Protein AF-A0AAU3IC61-F1 (afdb_monomer)

Mean predicted aligned error: 7.21 Å

InterPro domains:
  IPR002397 Cytochrome P450, B-class [PR00359] (37-53)
  IPR002397 Cytochrome P450, B-class [PR00359] (54-69)
  IPR036396 Cytochrome P450 superfamily [G3DSA:1.10.630.10] (1-100)
  IPR036396 Cytochrome P450 superfamily [SSF48264] (1-94)

Structur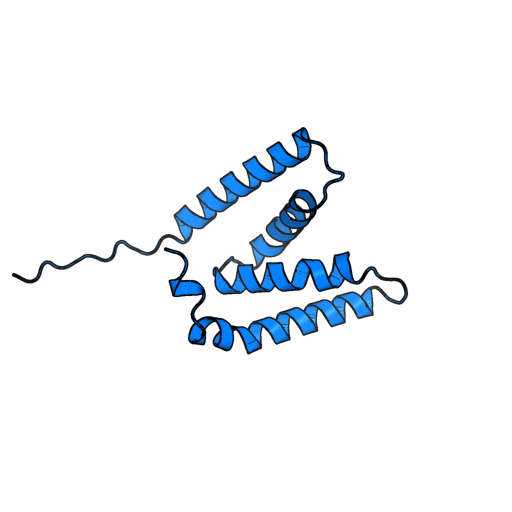e (mmCIF, N/CA/C/O backbone):
data_AF-A0AAU3IC61-F1
#
_entry.id   AF-A0AAU3IC61-F1
#
loop_
_atom_site.group_PDB
_atom_site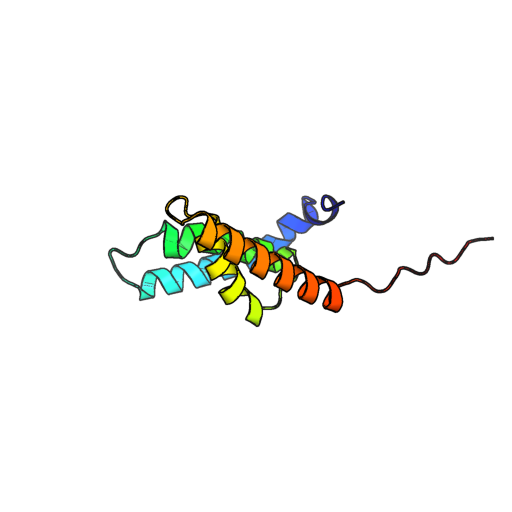.id
_atom_site.type_symbol
_atom_site.label_atom_id
_atom_site.label_alt_id
_atom_site.label_comp_id
_atom_site.label_asym_id
_atom_site.label_entity_id
_atom_site.label_seq_id
_atom_site.pdbx_PDB_ins_code
_atom_site.Cartn_x
_atom_site.Cartn_y
_atom_site.Cartn_z
_atom_site.occupancy
_atom_site.B_iso_or_equiv
_atom_site.auth_seq_id
_atom_site.auth_comp_id
_atom_site.auth_asym_id
_atom_site.auth_atom_id
_atom_site.pdbx_PDB_model_num
ATOM 1 N N . MET A 1 1 ? 17.213 5.874 -14.577 1.00 50.50 1 MET A N 1
ATOM 2 C CA . MET A 1 1 ? 16.140 6.897 -14.591 1.00 50.50 1 MET A CA 1
ATOM 3 C C . MET A 1 1 ? 14.791 6.189 -14.516 1.00 50.50 1 MET A C 1
ATOM 5 O O . MET A 1 1 ? 14.523 5.355 -15.370 1.00 50.50 1 MET A O 1
ATOM 9 N N . LEU A 1 2 ? 13.972 6.481 -13.496 1.00 66.56 2 LEU A N 1
ATOM 10 C CA . LEU A 1 2 ? 12.647 5.865 -13.262 1.00 66.56 2 LEU A CA 1
ATOM 11 C C . LEU A 1 2 ? 11.594 6.226 -14.329 1.00 66.56 2 LEU A C 1
ATOM 13 O O . LEU A 1 2 ? 10.555 5.581 -14.411 1.00 66.56 2 LEU A O 1
ATOM 17 N N . SER A 1 3 ? 11.857 7.232 -15.167 1.00 70.38 3 SER A N 1
ATOM 18 C CA . SER A 1 3 ? 10.915 7.768 -16.160 1.00 70.38 3 SER A CA 1
ATOM 19 C C . SER A 1 3 ? 10.362 6.724 -17.139 1.00 70.38 3 SER A C 1
ATOM 21 O O . SER A 1 3 ? 9.202 6.821 -17.536 1.00 70.38 3 SER A O 1
ATOM 23 N N . GLY A 1 4 ? 11.131 5.681 -17.476 1.00 73.81 4 GLY A N 1
ATOM 24 C CA . GLY A 1 4 ? 10.658 4.578 -18.324 1.00 73.81 4 GLY A CA 1
ATOM 25 C C . GLY A 1 4 ? 9.503 3.767 -17.714 1.00 73.81 4 GLY A C 1
ATOM 26 O O . GLY A 1 4 ? 8.673 3.230 -18.450 1.00 73.81 4 GLY A O 1
ATOM 27 N N . ALA A 1 5 ? 9.399 3.725 -16.381 1.00 73.88 5 ALA A N 1
ATOM 28 C CA . ALA A 1 5 ? 8.326 3.026 -15.672 1.00 73.88 5 ALA A CA 1
ATOM 29 C C . ALA A 1 5 ? 6.996 3.805 -15.672 1.00 73.88 5 ALA A C 1
ATOM 31 O O . ALA A 1 5 ? 5.937 3.199 -15.547 1.00 73.88 5 ALA A O 1
ATOM 32 N N . PHE A 1 6 ? 7.021 5.125 -15.882 1.00 83.38 6 PHE A N 1
ATOM 33 C CA . PHE A 1 6 ? 5.841 6.001 -15.796 1.00 83.38 6 PHE A CA 1
ATOM 34 C C . PHE A 1 6 ? 5.361 6.516 -17.160 1.00 83.38 6 PHE A C 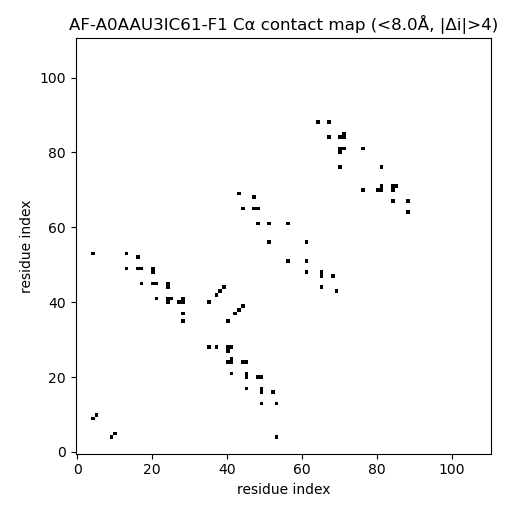1
ATOM 36 O O . PHE A 1 6 ? 4.721 7.560 -17.264 1.00 83.38 6 PHE A O 1
ATOM 43 N N . THR A 1 7 ? 5.648 5.785 -18.239 1.00 87.56 7 THR A N 1
ATOM 44 C CA . THR A 1 7 ? 5.115 6.136 -19.564 1.00 87.56 7 THR A CA 1
ATOM 45 C C . THR A 1 7 ? 3.595 5.970 -19.605 1.00 87.56 7 THR A C 1
ATOM 47 O O . THR A 1 7 ? 3.038 5.072 -18.973 1.00 87.56 7 THR A O 1
ATOM 50 N N . VAL A 1 8 ? 2.910 6.775 -20.427 1.00 88.31 8 VAL A N 1
ATOM 51 C CA . VAL A 1 8 ? 1.446 6.697 -20.614 1.00 88.31 8 VAL A CA 1
ATOM 52 C C . VAL A 1 8 ? 0.990 5.271 -20.935 1.00 88.31 8 VAL A C 1
ATOM 54 O O . VAL A 1 8 ? -0.010 4.803 -20.396 1.00 88.31 8 VAL A O 1
ATOM 57 N N . LYS A 1 9 ? 1.736 4.552 -21.783 1.00 88.50 9 LYS A N 1
ATOM 58 C CA . LYS A 1 9 ? 1.439 3.158 -22.136 1.00 88.50 9 LYS A CA 1
ATOM 59 C C . LYS A 1 9 ? 1.487 2.238 -20.909 1.00 88.50 9 LYS A C 1
ATOM 61 O O . LYS A 1 9 ? 0.573 1.441 -20.723 1.00 88.50 9 LYS A O 1
ATOM 66 N N . ARG A 1 10 ? 2.525 2.364 -20.075 1.00 85.00 10 ARG A N 1
ATOM 67 C CA . ARG A 1 10 ? 2.718 1.546 -18.867 1.00 85.00 10 ARG A CA 1
ATOM 68 C C . ARG A 1 10 ? 1.666 1.865 -17.804 1.00 85.00 10 ARG A C 1
ATOM 70 O O . ARG A 1 10 ? 1.042 0.953 -17.276 1.00 85.00 10 ARG A O 1
ATOM 77 N N . VAL A 1 11 ? 1.385 3.145 -17.568 1.00 87.94 11 VAL A N 1
ATOM 78 C CA . VAL A 1 11 ? 0.341 3.566 -16.622 1.00 87.94 11 VAL A CA 1
ATOM 79 C C . VAL A 1 11 ? -1.037 3.075 -17.076 1.00 87.94 11 VAL A C 1
ATOM 81 O O . VAL A 1 11 ? -1.779 2.516 -16.277 1.00 87.94 11 VAL A O 1
ATOM 84 N N . ARG A 1 12 ? -1.368 3.177 -18.373 1.00 90.56 12 ARG A N 1
ATOM 85 C CA . ARG A 1 12 ? -2.630 2.632 -18.911 1.00 90.56 12 ARG A CA 1
ATOM 86 C C . ARG A 1 12 ? -2.755 1.122 -18.710 1.00 90.56 12 ARG A C 1
ATOM 88 O O . ARG A 1 12 ? -3.853 0.650 -18.431 1.00 90.56 12 ARG A O 1
ATOM 95 N N . SER A 1 13 ? -1.655 0.369 -18.803 1.00 90.25 13 SER A N 1
ATOM 96 C CA . SER A 1 13 ? -1.683 -1.075 -18.529 1.00 90.25 13 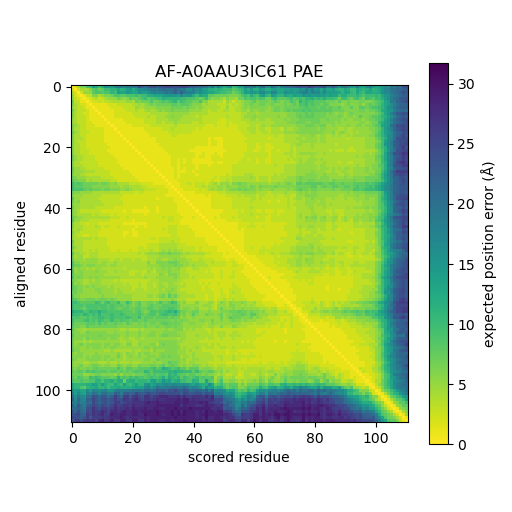SER A CA 1
ATOM 97 C C . SER A 1 13 ? -1.955 -1.435 -17.066 1.00 90.25 13 SER A C 1
ATOM 99 O O . SER A 1 13 ? -2.307 -2.578 -16.806 1.00 90.25 13 SER A O 1
ATOM 101 N N . LEU A 1 14 ? -1.868 -0.484 -16.126 1.00 91.50 14 LEU A N 1
ATOM 102 C CA . LEU A 1 14 ? -2.228 -0.717 -14.724 1.00 91.50 14 LEU A CA 1
ATOM 103 C C . LEU A 1 14 ? -3.740 -0.699 -14.478 1.00 91.50 14 LEU A C 1
ATOM 105 O O . LEU A 1 14 ? -4.167 -1.086 -13.397 1.00 91.50 14 LEU A O 1
ATOM 109 N N . ALA A 1 15 ? -4.567 -0.274 -15.440 1.00 93.81 15 ALA A N 1
ATOM 110 C CA . ALA A 1 15 ? -6.011 -0.150 -15.231 1.00 93.81 15 ALA A CA 1
ATOM 111 C C . ALA A 1 15 ? -6.691 -1.426 -14.677 1.00 93.81 15 ALA A C 1
ATOM 113 O O . ALA A 1 15 ? -7.538 -1.282 -13.796 1.00 93.81 15 ALA A O 1
ATOM 114 N N . PRO A 1 16 ? -6.345 -2.657 -15.114 1.00 94.56 16 PRO A N 1
ATOM 115 C CA . PRO A 1 16 ? -6.881 -3.878 -14.509 1.00 94.56 16 PRO A CA 1
ATOM 116 C C . PRO A 1 16 ? -6.440 -4.067 -13.053 1.00 94.56 16 PRO A C 1
ATOM 118 O O . PRO A 1 16 ? -7.260 -4.410 -12.208 1.00 94.56 16 PRO A O 1
ATOM 121 N N . ALA A 1 17 ? -5.170 -3.793 -12.744 1.00 91.25 17 ALA A N 1
ATOM 122 C CA . ALA A 1 17 ? -4.646 -3.907 -11.386 1.00 91.25 17 ALA A CA 1
ATOM 123 C C . ALA A 1 17 ? -5.262 -2.863 -10.444 1.00 91.25 17 ALA A C 1
ATOM 125 O O . ALA A 1 17 ? -5.611 -3.193 -9.318 1.00 91.25 17 ALA A O 1
ATOM 126 N N . ILE A 1 18 ? -5.455 -1.627 -10.919 1.00 95.44 18 ILE A N 1
ATOM 127 C CA . ILE A 1 18 ? -6.132 -0.564 -10.165 1.00 95.44 18 ILE A CA 1
ATOM 128 C C . ILE A 1 18 ? -7.558 -0.987 -9.820 1.00 95.44 18 ILE A C 1
ATOM 130 O O . ILE A 1 18 ? -7.945 -0.857 -8.666 1.00 95.44 18 ILE A O 1
ATOM 134 N N . ARG A 1 19 ? -8.322 -1.518 -10.788 1.00 97.19 19 ARG A N 1
ATOM 135 C CA . ARG A 1 19 ? -9.682 -2.018 -10.524 1.00 97.19 19 ARG A CA 1
ATOM 136 C C . ARG A 1 19 ? -9.672 -3.100 -9.457 1.00 97.19 19 ARG A C 1
ATOM 138 O O . ARG A 1 19 ? -10.340 -2.934 -8.453 1.00 97.19 19 ARG A O 1
ATOM 145 N N . ARG A 1 20 ? -8.826 -4.122 -9.621 1.00 95.62 20 ARG A N 1
ATOM 146 C CA . ARG A 1 20 ? -8.686 -5.204 -8.641 1.00 95.62 20 ARG A CA 1
ATOM 147 C C . ARG A 1 20 ? -8.389 -4.671 -7.233 1.00 95.62 20 ARG A C 1
ATOM 149 O O . ARG A 1 20 ? -9.051 -5.061 -6.284 1.00 95.62 20 ARG A O 1
ATOM 156 N N . VAL A 1 21 ? -7.414 -3.771 -7.099 1.00 94.94 21 VAL A N 1
ATOM 157 C CA . VAL A 1 21 ? -7.048 -3.173 -5.804 1.00 94.94 21 VAL A CA 1
ATOM 158 C C . VAL A 1 21 ? -8.206 -2.367 -5.217 1.00 94.94 21 VAL A C 1
ATOM 160 O O . VAL A 1 21 ? -8.45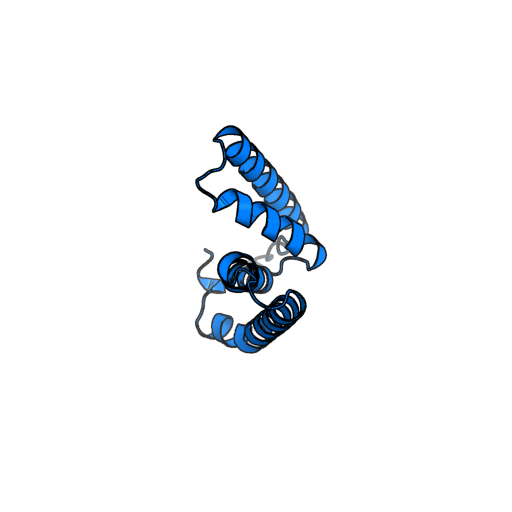6 -2.449 -4.019 1.00 94.94 21 VAL A O 1
ATOM 163 N N . VAL A 1 22 ? -8.901 -1.580 -6.038 1.00 97.50 22 VAL A N 1
ATOM 164 C CA . VAL A 1 22 ? -10.065 -0.801 -5.604 1.00 97.50 22 VAL A CA 1
ATOM 165 C C . VAL A 1 22 ? -11.181 -1.725 -5.126 1.00 97.50 22 VAL A C 1
ATOM 167 O O . VAL A 1 22 ? -11.660 -1.522 -4.017 1.00 97.50 22 VAL A O 1
ATOM 170 N N . ASP A 1 23 ? -11.531 -2.752 -5.898 1.00 98.06 23 ASP A N 1
ATOM 171 C CA . ASP A 1 23 ? -12.574 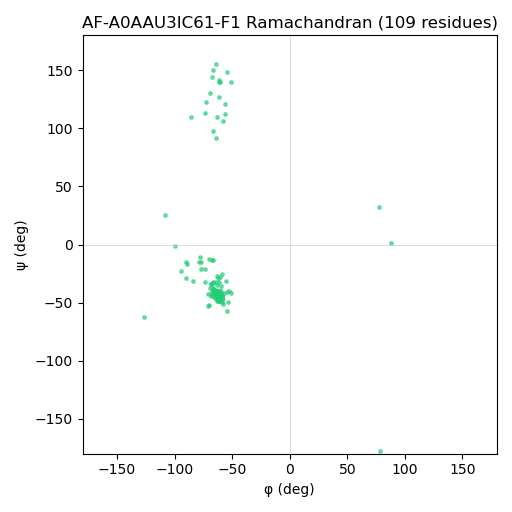-3.722 -5.550 1.00 98.06 23 ASP A CA 1
ATOM 172 C C . ASP A 1 23 ? -12.233 -4.424 -4.220 1.00 98.06 23 ASP A C 1
ATOM 174 O O . ASP A 1 23 ? -13.007 -4.362 -3.271 1.00 98.06 23 ASP A O 1
ATOM 178 N N . GLU A 1 24 ? -11.005 -4.938 -4.070 1.00 95.25 24 GLU A N 1
ATOM 179 C CA . GLU A 1 24 ? -10.532 -5.567 -2.824 1.00 95.25 24 GLU A CA 1
ATOM 180 C C . GLU A 1 24 ? -10.533 -4.617 -1.609 1.00 95.25 24 GLU A C 1
ATOM 182 O O . GLU A 1 24 ? -10.586 -5.065 -0.460 1.00 95.25 24 GLU A O 1
ATOM 187 N N . ARG A 1 25 ? -10.380 -3.301 -1.811 1.00 95.75 25 ARG A N 1
ATOM 188 C CA . ARG A 1 25 ? -10.469 -2.311 -0.722 1.00 95.75 25 ARG A CA 1
ATOM 189 C C . ARG A 1 25 ? -11.906 -1.901 -0.428 1.00 95.75 25 ARG A C 1
ATOM 191 O O . ARG A 1 25 ? -12.198 -1.619 0.731 1.00 95.75 25 ARG A O 1
ATOM 198 N N . LEU A 1 26 ? -12.789 -1.891 -1.424 1.00 97.12 26 LEU A N 1
ATOM 199 C CA . LEU A 1 26 ? -14.222 -1.688 -1.213 1.00 97.12 26 LEU A CA 1
ATOM 200 C C . LEU A 1 26 ? -14.826 -2.860 -0.437 1.00 97.12 26 LEU A C 1
ATOM 202 O O . LEU A 1 26 ? -15.512 -2.613 0.550 1.00 97.12 26 LEU A O 1
ATOM 206 N N . ASP A 1 27 ? -14.475 -4.100 -0.784 1.00 97.44 27 ASP A N 1
ATOM 207 C CA . ASP A 1 27 ? -14.908 -5.296 -0.050 1.00 97.44 27 ASP A CA 1
ATOM 208 C C . ASP A 1 27 ? -14.460 -5.243 1.420 1.00 97.44 27 ASP A C 1
ATOM 210 O O . ASP A 1 27 ? -15.234 -5.501 2.343 1.00 97.44 27 ASP A O 1
ATOM 214 N N . ALA A 1 28 ? -13.205 -4.852 1.667 1.00 94.38 28 ALA A N 1
ATOM 215 C CA . ALA A 1 28 ? -12.674 -4.710 3.023 1.00 94.38 28 ALA A CA 1
ATOM 216 C C . ALA A 1 28 ? -13.344 -3.570 3.813 1.00 94.38 28 ALA A C 1
ATOM 218 O O . ALA A 1 28 ? -13.483 -3.657 5.036 1.00 94.38 28 ALA A O 1
ATOM 219 N N . LEU A 1 29 ? -13.746 -2.493 3.130 1.00 96.31 29 LEU A N 1
ATOM 220 C CA . LEU A 1 29 ? -14.478 -1.383 3.732 1.00 96.31 29 LEU A CA 1
ATOM 221 C C . LEU A 1 29 ? -15.913 -1.794 4.083 1.00 96.31 29 LEU A C 1
ATOM 223 O O . LEU A 1 29 ? -16.375 -1.490 5.180 1.00 96.31 29 LEU A O 1
ATOM 227 N N . GLU A 1 30 ? -16.592 -2.524 3.195 1.00 96.75 30 GLU A N 1
ATOM 228 C CA . GLU A 1 30 ? -17.931 -3.066 3.442 1.00 96.75 30 GLU A CA 1
ATOM 229 C C . GLU A 1 30 ? -17.931 -4.010 4.651 1.00 96.75 30 GLU A C 1
ATOM 231 O O . GLU A 1 30 ? -18.755 -3.859 5.553 1.00 96.75 30 GLU A O 1
ATOM 236 N N . GLN A 1 31 ? -16.952 -4.917 4.731 1.00 97.00 31 GLN A N 1
ATOM 237 C CA . GLN A 1 31 ? -16.791 -5.835 5.865 1.00 97.00 31 GLN A CA 1
ATOM 238 C C . GLN A 1 31 ? -16.533 -5.119 7.199 1.00 97.00 31 GLN A C 1
ATOM 240 O O . GLN A 1 31 ? -16.895 -5.639 8.254 1.00 97.00 31 GLN A O 1
ATOM 245 N N . ALA A 1 32 ? -15.912 -3.936 7.174 1.00 96.12 32 ALA A N 1
ATOM 246 C CA . ALA A 1 32 ? -15.685 -3.134 8.375 1.00 96.12 32 ALA A CA 1
ATOM 247 C C . ALA A 1 32 ? -16.971 -2.469 8.902 1.00 96.12 32 ALA A C 1
ATOM 249 O O . ALA A 1 32 ? -17.042 -2.135 10.085 1.00 96.12 32 ALA A O 1
ATOM 250 N N . GLY A 1 33 ? -17.986 -2.310 8.049 1.00 95.44 33 GLY A N 1
ATOM 251 C CA . GLY A 1 33 ? -19.290 -1.763 8.404 1.00 95.44 33 GLY A CA 1
ATOM 252 C C . GLY A 1 33 ? -19.343 -0.229 8.526 1.00 95.44 33 GLY A C 1
ATOM 253 O O . GLY A 1 33 ? -18.366 0.479 8.266 1.00 95.44 33 GLY A O 1
ATOM 254 N N . PRO A 1 34 ? -20.515 0.321 8.900 1.00 95.62 34 PRO A N 1
ATOM 255 C CA . PRO A 1 34 ? -20.723 1.763 9.009 1.00 95.62 34 PRO A CA 1
ATOM 256 C C . PRO A 1 34 ? -19.789 2.431 10.026 1.00 95.62 34 PRO A C 1
ATOM 258 O O . PRO A 1 34 ? -19.579 1.918 11.121 1.00 95.62 34 PRO A O 1
ATOM 261 N N . GLY A 1 35 ? -19.279 3.616 9.680 1.00 94.69 35 GLY A N 1
ATOM 262 C CA . GLY A 1 35 ? -18.346 4.376 10.524 1.00 94.69 35 GLY A CA 1
ATOM 263 C C . GLY A 1 35 ? -16.868 4.033 10.310 1.00 94.69 35 GLY A C 1
ATOM 264 O O . GLY A 1 35 ? -16.016 4.614 10.976 1.00 94.69 35 GLY A O 1
ATOM 265 N N . ALA A 1 36 ? -16.552 3.128 9.380 1.00 96.06 36 ALA A N 1
ATOM 266 C CA . ALA A 1 36 ? -15.182 2.830 8.985 1.00 96.06 36 ALA A CA 1
ATOM 267 C C . ALA A 1 36 ? -14.462 4.057 8.383 1.00 96.06 36 ALA A C 1
ATOM 269 O O . ALA A 1 36 ? -15.038 4.803 7.588 1.00 96.06 36 ALA A O 1
ATOM 270 N N . ASP A 1 37 ? -13.184 4.242 8.733 1.00 94.31 37 ASP A N 1
ATOM 271 C CA . ASP A 1 37 ? -12.350 5.325 8.202 1.00 94.31 37 ASP A CA 1
ATOM 272 C C . ASP A 1 37 ? -11.951 5.049 6.741 1.00 94.31 37 ASP A C 1
ATOM 274 O O . ASP A 1 37 ? -11.189 4.127 6.434 1.00 94.31 37 ASP A O 1
ATOM 278 N N . LEU A 1 38 ? -12.467 5.877 5.829 1.00 95.12 38 LEU A N 1
ATOM 279 C CA . LEU A 1 38 ? -12.199 5.788 4.396 1.00 95.12 38 LEU A CA 1
ATOM 280 C C . LEU A 1 38 ? -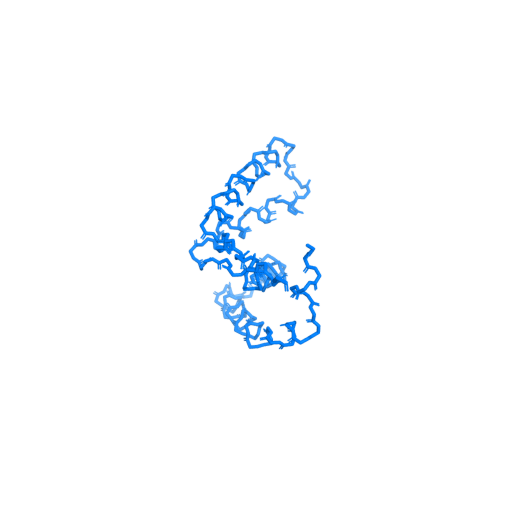10.733 6.092 4.046 1.00 95.12 38 LEU A C 1
ATOM 282 O O . LEU A 1 38 ? -10.204 5.538 3.081 1.00 95.12 38 LEU A O 1
ATOM 286 N N . ILE A 1 39 ? -10.065 6.967 4.796 1.00 91.31 39 ILE A N 1
ATOM 287 C CA . ILE A 1 39 ? -8.665 7.315 4.549 1.00 91.31 39 ILE A CA 1
ATOM 288 C C . ILE A 1 39 ? -7.774 6.133 4.908 1.00 91.31 39 ILE A C 1
ATOM 290 O O . ILE A 1 39 ? -7.001 5.676 4.065 1.00 91.31 39 ILE A O 1
ATOM 294 N N . GLU A 1 40 ? -7.929 5.604 6.120 1.00 89.00 40 GLU A N 1
ATOM 295 C CA . GLU A 1 40 ? -7.125 4.483 6.609 1.00 89.00 40 GLU A CA 1
ATOM 296 C C . GLU A 1 40 ? -7.343 3.218 5.766 1.00 89.00 40 GLU A C 1
ATOM 298 O O . GLU A 1 40 ? -6.388 2.517 5.421 1.00 89.00 40 GLU A O 1
ATOM 303 N N . ARG A 1 41 ? -8.597 2.926 5.398 1.00 91.44 41 ARG A N 1
ATOM 304 C CA . ARG A 1 41 ? -8.962 1.635 4.794 1.00 91.44 41 ARG A CA 1
ATOM 305 C C . ARG A 1 41 ? -8.984 1.627 3.271 1.00 91.44 41 ARG A C 1
ATOM 307 O O . ARG A 1 41 ? -8.822 0.560 2.682 1.00 91.44 41 ARG A O 1
ATOM 314 N N . PHE A 1 42 ? -9.147 2.783 2.627 1.00 94.50 42 PHE A N 1
ATOM 315 C CA . PHE A 1 42 ? -9.272 2.871 1.170 1.00 94.50 42 PHE A CA 1
ATOM 316 C C . PHE A 1 42 ? -8.266 3.845 0.546 1.00 94.50 42 PHE A C 1
ATOM 318 O O . PHE A 1 42 ? -7.398 3.424 -0.221 1.00 94.50 42 PHE A O 1
ATOM 325 N N . ALA A 1 43 ? -8.335 5.136 0.879 1.00 93.19 43 ALA A N 1
ATOM 326 C CA . ALA A 1 43 ? -7.573 6.160 0.160 1.00 93.19 43 ALA A CA 1
ATOM 327 C C . ALA A 1 43 ? -6.053 6.059 0.378 1.00 93.19 43 ALA A C 1
ATOM 329 O O . ALA A 1 43 ? -5.293 6.331 -0.548 1.00 93.19 43 ALA A O 1
ATOM 330 N N . GLY A 1 44 ? -5.605 5.651 1.568 1.00 91.44 44 GLY A N 1
ATOM 331 C CA . GLY A 1 44 ? -4.193 5.394 1.861 1.00 91.44 44 GLY A CA 1
ATOM 332 C C . GLY A 1 44 ? -3.658 4.126 1.177 1.00 91.44 44 GLY A C 1
ATOM 333 O O . GLY A 1 44 ? -2.656 4.201 0.462 1.00 91.44 44 GLY A O 1
ATOM 334 N N . PRO A 1 45 ? -4.313 2.959 1.339 1.00 92.69 45 PRO A N 1
ATOM 335 C CA . PRO A 1 45 ? -3.821 1.699 0.779 1.00 92.69 45 PRO A CA 1
ATOM 336 C C . PRO A 1 45 ? -3.819 1.625 -0.755 1.00 92.69 45 PRO A C 1
ATOM 338 O O . PRO A 1 45 ? -2.885 1.066 -1.330 1.00 92.69 45 PRO A O 1
ATOM 341 N N . VAL A 1 46 ? -4.834 2.171 -1.438 1.00 94.94 46 VAL A N 1
ATOM 342 C CA . VAL A 1 46 ? -4.979 2.053 -2.905 1.00 94.94 46 VAL A CA 1
ATOM 343 C C . VAL A 1 46 ? -3.741 2.536 -3.683 1.00 94.94 46 VAL A C 1
ATOM 345 O O . VAL A 1 46 ? -3.184 1.740 -4.444 1.00 94.94 46 VAL A O 1
ATOM 348 N N . PRO A 1 47 ? -3.263 3.789 -3.535 1.00 92.75 47 PRO A N 1
ATOM 349 C CA . PRO A 1 47 ? -2.115 4.273 -4.301 1.00 92.75 47 PRO A CA 1
ATOM 350 C C . PRO A 1 47 ? -0.833 3.497 -3.980 1.00 92.75 47 PRO A C 1
ATOM 352 O O . PRO A 1 47 ? -0.035 3.244 -4.884 1.00 92.75 47 PRO A O 1
ATOM 355 N N . LEU A 1 48 ? -0.659 3.070 -2.725 1.00 92.81 48 LEU A N 1
ATOM 356 C CA . LEU A 1 48 ? 0.499 2.289 -2.303 1.00 92.81 48 LEU A CA 1
ATOM 357 C C . LEU A 1 48 ? 0.544 0.911 -2.979 1.00 92.81 48 LEU A C 1
ATOM 359 O O . LEU A 1 48 ? 1.573 0.494 -3.504 1.00 92.81 48 LEU A O 1
ATOM 363 N N . LEU A 1 49 ? -0.582 0.204 -3.017 1.00 92.62 49 LEU A N 1
ATOM 364 C CA . LEU A 1 49 ? -0.649 -1.125 -3.626 1.00 92.62 49 LEU A CA 1
ATOM 365 C C . LEU A 1 49 ? -0.481 -1.066 -5.145 1.00 92.62 49 LEU A C 1
ATOM 367 O O . LEU A 1 49 ? 0.146 -1.947 -5.734 1.00 92.62 49 LEU A O 1
ATOM 371 N N . VAL A 1 50 ? -0.983 -0.004 -5.780 1.00 92.62 50 VAL A N 1
ATOM 372 C CA . VAL A 1 50 ? -0.798 0.229 -7.217 1.00 92.62 50 VAL A CA 1
ATOM 373 C C . VAL A 1 50 ? 0.670 0.498 -7.555 1.00 92.62 50 VAL A C 1
ATOM 375 O O . VAL A 1 50 ? 1.163 -0.035 -8.551 1.00 92.62 50 VAL A O 1
ATOM 378 N N . ILE A 1 51 ? 1.397 1.277 -6.741 1.00 88.88 51 ILE A N 1
ATOM 379 C CA . ILE A 1 51 ? 2.835 1.474 -6.978 1.00 88.88 51 ILE A CA 1
ATOM 380 C C . ILE A 1 51 ? 3.630 0.190 -6.708 1.00 88.88 51 ILE A C 1
ATOM 382 O O . ILE A 1 51 ? 4.522 -0.128 -7.491 1.00 88.88 51 ILE A O 1
ATOM 386 N N . CYS A 1 52 ? 3.272 -0.597 -5.686 1.00 89.62 52 CYS A N 1
ATOM 387 C CA . CYS A 1 52 ? 3.859 -1.921 -5.452 1.00 89.62 52 CYS A CA 1
ATOM 388 C C . CYS A 1 52 ? 3.682 -2.846 -6.667 1.00 89.62 52 CYS A C 1
ATOM 390 O O . CYS A 1 52 ? 4.630 -3.521 -7.063 1.00 89.62 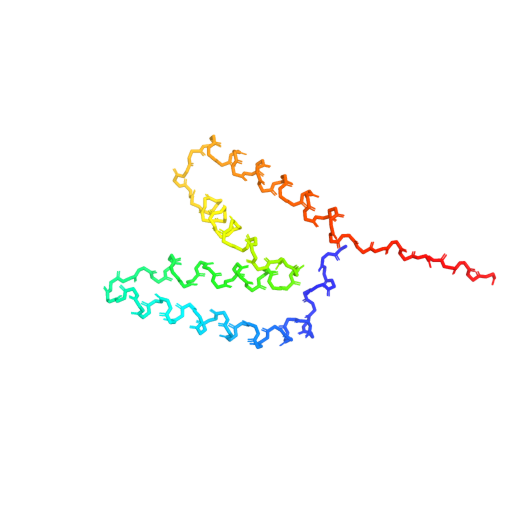52 CYS A O 1
ATOM 392 N N . GLU A 1 53 ? 2.508 -2.834 -7.304 1.00 88.06 53 GLU A N 1
ATOM 393 C CA . GLU A 1 53 ? 2.262 -3.585 -8.539 1.00 88.06 53 GLU A CA 1
ATOM 394 C C . GLU A 1 53 ? 3.150 -3.095 -9.692 1.00 88.06 53 GLU A C 1
ATOM 396 O O . GLU A 1 53 ? 3.777 -3.898 -10.383 1.00 88.06 53 GLU A O 1
ATOM 401 N N . LEU A 1 54 ? 3.242 -1.773 -9.889 1.00 85.94 54 LEU A N 1
ATOM 402 C CA . LEU A 1 54 ? 4.065 -1.187 -10.950 1.00 85.94 54 LEU A CA 1
ATOM 403 C C . LEU A 1 54 ? 5.549 -1.542 -10.788 1.00 85.94 54 LEU A C 1
ATOM 405 O O . LEU A 1 54 ? 6.236 -1.780 -11.785 1.00 85.94 54 LEU A O 1
ATOM 409 N N . LEU A 1 55 ? 6.032 -1.549 -9.546 1.00 85.06 55 LEU A N 1
ATOM 410 C CA . LEU A 1 55 ? 7.417 -1.859 -9.205 1.00 85.06 55 LEU A CA 1
ATOM 411 C C . LEU A 1 55 ? 7.710 -3.365 -9.211 1.00 85.06 55 LEU A C 1
ATOM 413 O O . LEU A 1 55 ? 8.877 -3.733 -9.269 1.00 85.06 55 LEU A O 1
ATOM 417 N N . GLY A 1 56 ? 6.688 -4.228 -9.209 1.00 86.06 56 GLY A N 1
ATOM 418 C CA . GLY A 1 56 ? 6.867 -5.682 -9.166 1.00 86.06 56 GLY A CA 1
ATOM 419 C C . GLY A 1 56 ? 7.206 -6.204 -7.769 1.00 86.06 56 GLY A C 1
ATOM 420 O O . GLY A 1 56 ? 7.946 -7.172 -7.628 1.00 86.06 56 GLY A O 1
ATOM 421 N N . VAL A 1 57 ? 6.691 -5.548 -6.731 1.00 88.38 57 VAL A N 1
ATOM 422 C CA . VAL A 1 57 ? 6.864 -5.977 -5.342 1.00 88.38 57 VAL A CA 1
ATOM 423 C C . VAL A 1 57 ? 6.068 -7.273 -5.086 1.00 88.38 57 VAL A C 1
ATOM 425 O O . VAL A 1 57 ? 4.866 -7.309 -5.410 1.00 88.38 57 VAL A O 1
ATOM 428 N N . PRO A 1 58 ? 6.693 -8.314 -4.492 1.00 88.19 58 PRO A N 1
ATOM 429 C CA . PRO A 1 58 ? 6.022 -9.561 -4.121 1.00 88.19 58 PRO A CA 1
ATOM 430 C C . PRO A 1 58 ? 4.801 -9.328 -3.227 1.00 88.19 58 PRO A C 1
ATOM 432 O O . PRO A 1 58 ? 4.746 -8.361 -2.468 1.00 88.19 58 PRO A O 1
ATOM 435 N N . ALA A 1 59 ? 3.786 -10.186 -3.329 1.00 85.69 59 ALA A N 1
ATOM 436 C CA . ALA A 1 59 ? 2.525 -9.990 -2.611 1.00 85.69 59 ALA A CA 1
ATOM 437 C C . ALA A 1 59 ? 2.704 -10.085 -1.088 1.00 85.69 59 ALA A C 1
ATOM 439 O O . ALA A 1 59 ? 2.142 -9.278 -0.350 1.00 85.69 59 ALA A O 1
ATOM 440 N N . GLU A 1 60 ? 3.546 -11.014 -0.648 1.00 89.00 60 GLU A N 1
ATOM 441 C CA . GLU A 1 60 ? 3.924 -11.277 0.739 1.00 89.00 60 GLU A CA 1
ATOM 442 C C . GLU A 1 60 ? 4.559 -10.069 1.449 1.00 89.00 60 GLU A C 1
ATOM 444 O O . GLU A 1 60 ? 4.441 -9.932 2.667 1.00 89.00 60 GLU A O 1
ATOM 449 N N . ASP A 1 61 ? 5.163 -9.149 0.696 1.00 90.50 61 ASP A N 1
ATOM 450 C CA . ASP A 1 61 ? 5.823 -7.965 1.248 1.00 90.50 61 ASP A CA 1
ATOM 451 C C . ASP A 1 61 ? 4.879 -6.761 1.404 1.00 90.50 61 ASP A C 1
ATOM 453 O O . ASP A 1 61 ? 5.185 -5.806 2.131 1.00 90.50 61 ASP A O 1
ATOM 457 N N . ARG A 1 62 ? 3.719 -6.778 0.731 1.00 88.75 62 ARG A N 1
ATOM 458 C CA . ARG A 1 62 ? 2.822 -5.612 0.615 1.00 88.75 62 ARG A CA 1
ATOM 459 C C . ARG A 1 62 ? 2.283 -5.154 1.964 1.00 88.75 62 ARG A C 1
ATOM 461 O O . ARG A 1 62 ? 2.267 -3.953 2.221 1.00 88.75 62 ARG A O 1
ATOM 468 N N . ASP A 1 63 ? 1.933 -6.082 2.851 1.00 88.62 63 ASP A N 1
ATOM 469 C CA . ASP A 1 63 ? 1.445 -5.765 4.199 1.00 88.62 63 ASP A CA 1
ATOM 470 C C . ASP A 1 63 ? 2.510 -5.060 5.047 1.00 88.62 63 ASP A C 1
ATOM 472 O O . ASP A 1 63 ? 2.223 -4.124 5.801 1.00 88.62 63 ASP A O 1
ATOM 476 N N . GLY A 1 64 ? 3.766 -5.500 4.924 1.00 90.12 64 GLY A N 1
ATOM 477 C CA . GLY A 1 64 ? 4.900 -4.875 5.597 1.00 90.12 64 GLY A CA 1
ATOM 478 C C . GLY A 1 64 ? 5.122 -3.451 5.097 1.00 90.12 64 GLY A C 1
ATOM 479 O O . GLY A 1 64 ? 5.267 -2.528 5.900 1.00 90.12 64 GLY A O 1
ATOM 480 N N . ILE A 1 65 ? 5.086 -3.257 3.779 1.00 90.75 65 ILE A N 1
ATOM 481 C CA . ILE A 1 65 ? 5.219 -1.940 3.149 1.00 90.75 65 ILE A CA 1
ATOM 482 C C . ILE A 1 65 ? 4.049 -1.029 3.526 1.00 90.75 65 ILE A C 1
ATOM 484 O O . ILE A 1 65 ? 4.275 0.142 3.817 1.00 90.75 65 ILE A O 1
ATOM 488 N N . GLN A 1 66 ? 2.825 -1.554 3.601 1.00 89.31 66 GLN A N 1
ATOM 489 C CA . GLN A 1 66 ? 1.646 -0.797 4.017 1.00 89.31 66 GLN A CA 1
ATOM 490 C C . GLN A 1 66 ? 1.769 -0.267 5.441 1.00 89.31 66 GLN A C 1
ATOM 492 O O . GLN A 1 66 ? 1.595 0.933 5.657 1.00 89.31 66 GLN A O 1
ATOM 497 N N . ARG A 1 67 ? 2.163 -1.116 6.398 1.00 90.56 67 ARG A N 1
ATOM 498 C CA . ARG A 1 67 ? 2.410 -0.674 7.780 1.00 90.56 67 ARG A CA 1
ATOM 499 C C . ARG A 1 67 ? 3.494 0.401 7.853 1.00 90.56 67 ARG A C 1
ATOM 501 O O . ARG A 1 67 ? 3.319 1.410 8.528 1.00 90.56 67 ARG A O 1
ATOM 508 N N . ARG A 1 68 ? 4.598 0.217 7.127 1.00 91.62 68 ARG A N 1
ATOM 509 C CA . ARG A 1 68 ? 5.701 1.191 7.093 1.00 91.62 68 ARG A CA 1
ATOM 510 C C . ARG A 1 68 ? 5.306 2.508 6.435 1.00 91.62 68 ARG A C 1
ATOM 512 O O . ARG A 1 68 ? 5.733 3.566 6.889 1.00 91.62 68 ARG A O 1
ATOM 519 N N . SER A 1 69 ? 4.495 2.451 5.381 1.00 90.19 69 SER A N 1
ATOM 520 C CA . SER A 1 69 ? 3.970 3.639 4.711 1.00 90.19 69 SER A CA 1
ATOM 521 C C . SER A 1 69 ? 3.089 4.444 5.656 1.00 90.19 69 SER A C 1
ATOM 523 O O . SER A 1 69 ? 3.270 5.653 5.730 1.00 90.19 69 SER A O 1
ATOM 525 N N . ALA A 1 70 ? 2.203 3.786 6.412 1.00 89.06 70 ALA A N 1
ATOM 526 C CA . ALA A 1 70 ? 1.351 4.451 7.395 1.00 89.06 70 ALA A CA 1
ATOM 527 C C . ALA A 1 70 ? 2.179 5.199 8.454 1.00 89.06 70 ALA A C 1
ATOM 529 O O . ALA A 1 70 ? 1.921 6.372 8.712 1.00 89.06 70 ALA A O 1
ATOM 530 N N . ILE A 1 71 ? 3.236 4.565 8.982 1.00 90.25 71 ILE A N 1
ATOM 531 C CA . ILE A 1 71 ? 4.173 5.209 9.920 1.00 90.25 71 ILE A CA 1
ATOM 532 C C . ILE A 1 71 ? 4.854 6.420 9.268 1.00 90.25 71 ILE A C 1
ATOM 534 O O . ILE A 1 71 ? 4.915 7.493 9.863 1.00 90.25 71 ILE A O 1
ATOM 538 N N . GLY A 1 72 ? 5.343 6.258 8.034 1.00 86.25 72 GLY A N 1
ATOM 539 C CA . GLY A 1 72 ? 6.086 7.297 7.321 1.00 86.25 72 GLY A CA 1
ATOM 540 C C . GLY A 1 72 ? 5.262 8.549 7.016 1.00 86.25 72 GLY A C 1
ATOM 541 O O . GLY A 1 72 ? 5.813 9.649 7.008 1.00 86.25 72 GLY A O 1
ATOM 542 N N . THR A 1 73 ? 3.958 8.393 6.778 1.00 84.75 73 THR A N 1
ATOM 543 C CA . THR A 1 73 ? 3.046 9.501 6.449 1.00 84.75 73 THR A CA 1
ATOM 544 C C . THR A 1 73 ? 2.392 10.153 7.662 1.00 84.75 73 THR A C 1
ATOM 546 O O . THR A 1 73 ? 1.840 11.244 7.528 1.00 84.75 73 THR A O 1
ATOM 549 N N . ASP A 1 74 ? 2.431 9.511 8.828 1.00 87.31 74 ASP A N 1
ATOM 550 C CA . ASP A 1 74 ? 1.837 10.052 10.046 1.00 87.31 74 ASP A CA 1
ATOM 551 C C . ASP A 1 74 ? 2.816 10.997 10.761 1.00 87.31 74 ASP A C 1
ATOM 553 O O . ASP A 1 74 ? 3.836 10.593 11.328 1.00 87.31 74 ASP A O 1
ATOM 557 N N . ALA A 1 75 ? 2.478 12.287 10.726 1.00 84.81 75 ALA A N 1
ATOM 558 C CA . ALA A 1 75 ? 3.259 13.364 11.321 1.00 84.81 75 ALA A CA 1
ATOM 559 C C . ALA A 1 75 ? 3.254 13.359 12.861 1.00 84.81 75 ALA A C 1
ATOM 561 O O . ALA A 1 75 ? 4.055 14.074 13.461 1.00 84.81 75 ALA A O 1
ATOM 562 N N . ALA A 1 76 ? 2.377 12.580 13.504 1.00 91.88 76 ALA A N 1
ATOM 563 C CA . ALA A 1 76 ? 2.348 12.437 14.957 1.00 91.88 76 ALA A CA 1
ATOM 564 C C . ALA A 1 76 ? 3.460 11.516 15.492 1.00 91.88 76 ALA A C 1
ATOM 566 O O . ALA A 1 76 ? 3.747 11.529 16.692 1.00 91.88 76 ALA A O 1
ATOM 567 N N . ASN A 1 77 ? 4.104 10.726 14.626 1.00 91.69 77 ASN A N 1
ATOM 568 C CA . ASN A 1 77 ? 5.166 9.814 15.033 1.00 91.69 77 ASN A CA 1
ATOM 569 C C . ASN A 1 77 ? 6.425 10.548 15.505 1.00 91.69 77 ASN A C 1
ATOM 571 O O . ASN A 1 77 ? 6.837 11.570 14.955 1.00 91.69 77 ASN A O 1
ATOM 575 N N . SER A 1 78 ? 7.083 9.975 16.514 1.00 95.25 78 SER A N 1
ATOM 576 C CA . SER A 1 78 ? 8.341 10.514 17.031 1.00 95.25 78 SER A CA 1
ATOM 577 C C . SER A 1 78 ? 9.458 10.457 15.982 1.00 95.25 78 SER A C 1
ATOM 579 O O . SER A 1 78 ? 9.468 9.583 15.110 1.00 95.25 78 SER A O 1
ATOM 581 N N . LEU A 1 79 ? 10.461 11.335 16.111 1.00 92.88 79 LEU A N 1
ATOM 582 C CA . LEU A 1 79 ? 11.663 11.280 15.269 1.00 92.88 79 LEU A CA 1
ATOM 583 C C . LEU A 1 79 ? 12.333 9.898 15.331 1.00 92.88 79 LEU A C 1
ATOM 585 O O . LEU A 1 79 ? 12.751 9.377 14.303 1.00 92.88 79 LEU A O 1
ATOM 589 N N . GLN A 1 80 ? 12.395 9.289 16.518 1.00 93.44 80 GLN A N 1
ATOM 590 C CA . GLN A 1 80 ? 12.981 7.962 16.708 1.00 93.44 80 GLN A CA 1
ATOM 591 C C . GLN A 1 80 ? 12.234 6.898 15.892 1.00 93.44 80 GLN A C 1
ATOM 593 O O . GLN A 1 80 ? 12.849 6.157 15.130 1.00 93.44 80 GLN A O 1
ATOM 598 N N . THR A 1 81 ? 10.902 6.882 15.983 1.00 94.19 81 THR A N 1
ATOM 599 C CA . THR A 1 81 ? 10.039 5.975 15.212 1.00 94.19 81 THR A CA 1
ATOM 600 C C . THR A 1 81 ? 10.226 6.170 13.708 1.00 94.19 81 THR A C 1
ATOM 602 O O . THR A 1 81 ? 10.312 5.197 12.959 1.00 94.19 81 THR A O 1
ATOM 605 N N . GLN A 1 82 ? 10.339 7.421 13.255 1.00 91.69 82 GLN A N 1
ATOM 606 C CA . GLN A 1 82 ? 10.565 7.731 11.845 1.00 91.69 82 GLN A CA 1
ATOM 607 C C . GLN A 1 82 ? 11.936 7.241 11.358 1.00 91.69 82 GLN A C 1
ATOM 609 O O . GLN A 1 82 ? 12.032 6.668 10.271 1.00 91.69 82 GLN A O 1
ATOM 614 N N . LEU A 1 83 ? 12.990 7.399 12.165 1.00 93.75 83 LEU A N 1
ATOM 615 C CA . LEU A 1 83 ? 14.331 6.899 11.849 1.00 93.75 83 LEU A CA 1
ATOM 616 C C . LEU A 1 83 ? 14.368 5.367 11.779 1.00 93.75 83 LEU A C 1
ATOM 618 O O . LEU A 1 83 ? 14.945 4.814 10.843 1.00 93.75 83 LEU A O 1
ATOM 622 N N . GLU A 1 84 ? 13.718 4.679 12.718 1.00 95.25 84 GLU A N 1
ATOM 623 C CA . GLU A 1 84 ? 13.606 3.214 12.723 1.00 95.25 84 GLU A CA 1
ATOM 624 C C . GLU A 1 84 ? 12.833 2.700 11.504 1.00 95.25 84 GLU A C 1
ATOM 626 O O . GLU A 1 84 ? 13.266 1.759 10.832 1.00 95.25 84 GLU A O 1
ATOM 631 N N . ASN A 1 85 ? 11.714 3.350 11.171 1.00 95.19 85 ASN A N 1
ATOM 632 C CA . ASN A 1 85 ? 10.924 3.013 9.994 1.00 95.19 85 ASN A CA 1
ATOM 633 C C . ASN A 1 85 ? 11.727 3.208 8.701 1.00 95.19 85 ASN A C 1
ATOM 635 O O . ASN A 1 85 ? 11.725 2.331 7.833 1.00 95.19 85 ASN A O 1
ATOM 639 N N . PHE A 1 86 ? 12.461 4.320 8.597 1.00 91.81 86 PHE A N 1
ATOM 640 C CA . PHE A 1 86 ? 13.325 4.608 7.457 1.00 91.81 86 PHE A CA 1
ATOM 641 C C . PHE A 1 86 ? 14.452 3.579 7.321 1.00 91.81 86 PHE A C 1
ATOM 643 O O . PHE A 1 86 ? 14.637 3.019 6.240 1.00 91.81 86 PHE A O 1
ATOM 650 N N . ALA A 1 87 ? 15.168 3.277 8.409 1.00 93.94 87 ALA A N 1
ATOM 651 C CA . ALA A 1 87 ? 16.250 2.294 8.410 1.00 93.94 87 ALA A CA 1
ATOM 652 C C . ALA A 1 87 ? 15.759 0.908 7.968 1.00 93.94 87 ALA A C 1
ATOM 654 O O . ALA A 1 87 ? 16.386 0.243 7.143 1.00 93.94 87 ALA A O 1
ATOM 655 N N . ALA A 1 88 ? 14.598 0.489 8.465 1.00 93.00 88 ALA A N 1
ATOM 656 C CA . ALA A 1 88 ? 14.029 -0.800 8.117 1.00 93.00 88 ALA A CA 1
ATOM 657 C C . ALA A 1 88 ? 13.460 -0.842 6.683 1.00 93.00 88 ALA A C 1
ATOM 659 O O . ALA A 1 88 ? 13.555 -1.879 6.026 1.00 93.00 88 ALA A O 1
ATOM 660 N N . MET A 1 89 ? 12.930 0.271 6.159 1.00 90.88 89 MET A N 1
ATOM 661 C CA . MET A 1 89 ? 12.573 0.384 4.739 1.00 90.88 89 MET A CA 1
ATOM 662 C C . MET A 1 89 ? 13.818 0.329 3.842 1.00 90.88 89 MET A C 1
ATOM 664 O O . MET A 1 89 ? 13.806 -0.360 2.825 1.00 90.88 89 MET A O 1
ATOM 668 N N . ALA A 1 90 ? 14.911 0.993 4.228 1.00 89.94 90 ALA A N 1
ATOM 669 C CA . ALA A 1 90 ? 16.173 0.949 3.492 1.00 89.94 90 ALA A CA 1
ATOM 670 C C . ALA A 1 90 ? 16.765 -0.470 3.450 1.00 89.94 90 ALA A C 1
ATOM 672 O O . ALA A 1 90 ? 17.206 -0.921 2.393 1.00 89.94 90 ALA A O 1
ATOM 673 N N . ALA A 1 91 ? 16.714 -1.202 4.568 1.00 91.94 91 ALA A N 1
ATOM 674 C CA . ALA A 1 91 ? 17.127 -2.603 4.623 1.00 91.94 91 ALA A CA 1
ATOM 675 C C . ALA A 1 91 ? 16.282 -3.486 3.688 1.00 91.94 91 ALA A C 1
ATOM 677 O O . ALA A 1 91 ? 16.843 -4.247 2.899 1.00 91.94 91 ALA A O 1
ATOM 678 N N . TYR A 1 92 ? 14.952 -3.332 3.720 1.00 90.25 92 TYR A N 1
ATOM 679 C CA . TYR A 1 92 ? 14.040 -4.045 2.822 1.00 90.25 92 TYR A CA 1
ATOM 680 C C . TYR A 1 92 ? 14.317 -3.740 1.345 1.00 90.25 92 TYR A C 1
ATOM 682 O O . TYR A 1 92 ? 14.412 -4.650 0.524 1.00 90.25 92 TYR A O 1
ATOM 690 N N . MET A 1 93 ? 14.493 -2.463 0.990 1.00 88.44 93 MET A N 1
ATOM 691 C CA . MET A 1 93 ? 14.841 -2.086 -0.379 1.00 88.44 93 MET A CA 1
ATOM 692 C C . MET A 1 93 ? 16.164 -2.729 -0.802 1.00 88.44 93 MET A C 1
ATOM 694 O O . MET A 1 93 ? 16.252 -3.231 -1.917 1.00 88.44 93 MET A O 1
ATOM 698 N N . GLY A 1 94 ? 17.167 -2.776 0.080 1.00 87.50 94 GLY A N 1
ATOM 699 C CA . GLY A 1 94 ? 18.438 -3.451 -0.185 1.00 87.50 94 GLY A CA 1
ATOM 700 C C . GLY A 1 94 ? 18.270 -4.934 -0.530 1.00 87.50 94 GLY A C 1
ATOM 701 O O . GLY A 1 94 ? 18.821 -5.395 -1.530 1.00 87.50 94 GLY A O 1
ATOM 702 N N . THR A 1 95 ? 17.467 -5.673 0.242 1.00 87.81 95 THR A N 1
ATOM 703 C CA . THR A 1 95 ? 17.194 -7.093 -0.034 1.00 87.81 95 THR A CA 1
ATOM 704 C C . THR A 1 95 ? 16.363 -7.280 -1.298 1.00 87.81 95 THR A C 1
ATOM 706 O O . THR A 1 95 ? 16.677 -8.136 -2.122 1.00 87.81 95 THR A O 1
ATOM 709 N N . TRP A 1 96 ? 15.338 -6.448 -1.492 1.00 86.19 96 TRP A N 1
ATOM 710 C CA . TRP A 1 96 ? 14.478 -6.500 -2.670 1.00 86.19 96 TRP A CA 1
ATOM 711 C C . TRP A 1 96 ? 15.263 -6.207 -3.954 1.00 86.19 96 TRP A C 1
ATOM 713 O O . TRP A 1 96 ? 15.130 -6.947 -4.926 1.00 86.19 96 TRP A O 1
ATOM 723 N N . TYR A 1 97 ? 16.152 -5.207 -3.953 1.00 81.62 97 TYR A N 1
ATOM 724 C CA . TYR A 1 97 ? 17.032 -4.916 -5.089 1.00 81.62 97 TYR A CA 1
ATOM 725 C C . TYR A 1 97 ? 18.015 -6.050 -5.381 1.00 81.62 97 TYR A C 1
ATOM 727 O O . TYR A 1 97 ? 18.234 -6.353 -6.550 1.00 81.62 97 TYR A O 1
ATOM 735 N N . ALA A 1 98 ? 18.593 -6.691 -4.362 1.00 82.44 98 ALA A N 1
ATOM 736 C CA . ALA A 1 98 ? 19.523 -7.804 -4.563 1.00 82.44 98 ALA A CA 1
ATOM 737 C C . ALA A 1 98 ? 18.872 -9.003 -5.278 1.00 82.44 98 ALA A C 1
ATOM 739 O O . ALA A 1 98 ? 19.537 -9.684 -6.055 1.00 82.44 98 ALA A O 1
ATOM 740 N N . VAL A 1 99 ? 17.576 -9.235 -5.048 1.00 78.69 99 VAL A N 1
ATOM 741 C CA . VAL A 1 99 ? 16.806 -10.321 -5.681 1.00 78.69 99 VAL A CA 1
ATOM 742 C C . VAL A 1 99 ? 16.162 -9.882 -7.005 1.00 78.69 99 VAL A C 1
ATOM 744 O O . VAL A 1 99 ? 15.987 -10.700 -7.904 1.00 78.69 99 VAL A O 1
ATOM 747 N N . SER A 1 100 ? 15.841 -8.593 -7.152 1.00 72.50 100 SER A N 1
ATOM 748 C CA . SER A 1 100 ? 15.095 -8.045 -8.300 1.00 72.50 100 SER A CA 1
ATOM 749 C C . SER A 1 100 ? 15.978 -7.373 -9.357 1.00 72.50 100 SER A C 1
ATOM 751 O O . SER A 1 100 ? 15.460 -6.873 -10.359 1.00 72.50 100 SER A O 1
ATOM 753 N N . ALA A 1 101 ? 17.298 -7.310 -9.149 1.00 66.56 101 ALA A N 1
ATOM 754 C CA . ALA A 1 101 ? 18.219 -6.698 -10.099 1.00 66.56 101 ALA A CA 1
ATOM 755 C C . ALA A 1 101 ? 18.166 -7.438 -11.451 1.00 66.56 101 ALA A C 1
ATOM 757 O O . ALA A 1 101 ? 18.354 -8.657 -11.491 1.00 66.56 101 ALA A O 1
ATOM 758 N N . PRO A 1 102 ? 17.941 -6.733 -12.577 1.00 56.53 102 PRO A N 1
ATOM 759 C CA . PRO A 1 102 ? 18.023 -7.364 -13.886 1.00 56.53 102 PRO A CA 1
ATOM 760 C C . PRO A 1 102 ? 19.445 -7.896 -14.108 1.00 56.53 102 PRO A C 1
ATOM 762 O O . PRO A 1 102 ? 20.420 -7.236 -13.741 1.00 56.53 102 PRO A O 1
ATOM 765 N N . SER A 1 103 ? 19.574 -9.073 -14.733 1.00 46.47 103 SER A N 1
ATOM 766 C CA . SER A 1 103 ? 20.874 -9.576 -15.190 1.00 46.47 103 SER A CA 1
ATOM 767 C C . SER A 1 103 ? 21.577 -8.496 -16.026 1.00 46.47 103 SER A C 1
ATOM 769 O O . SER A 1 103 ? 20.900 -7.815 -16.806 1.00 46.47 103 SER A O 1
ATOM 771 N N . PRO A 1 104 ? 22.903 -8.304 -15.883 1.00 45.25 104 PRO A N 1
ATOM 772 C CA . PRO A 1 104 ? 23.609 -7.277 -16.632 1.00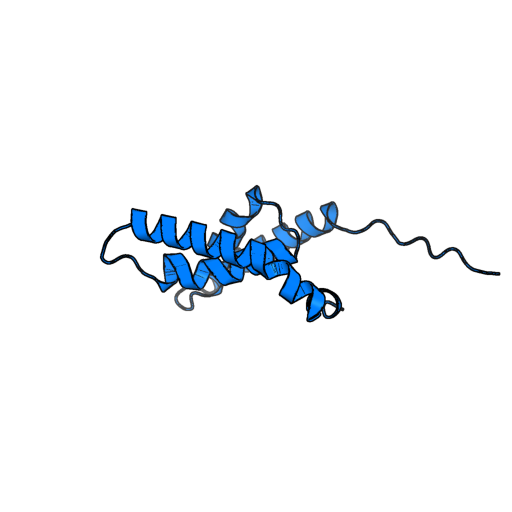 45.25 104 PRO A CA 1
ATOM 773 C C . PRO A 1 104 ? 23.375 -7.506 -18.126 1.00 45.25 104 PRO A C 1
ATOM 775 O O . PRO A 1 104 ? 23.691 -8.573 -18.655 1.00 45.25 104 PRO A O 1
ATOM 778 N N . VAL A 1 105 ? 22.793 -6.508 -18.800 1.00 45.12 105 VAL A N 1
ATOM 779 C CA . VAL A 1 105 ? 22.689 -6.494 -20.261 1.00 45.12 105 VAL A CA 1
ATOM 780 C C . VAL A 1 105 ? 24.117 -6.580 -20.778 1.00 45.12 105 VAL A C 1
ATOM 782 O O . VAL A 1 105 ? 24.885 -5.629 -20.650 1.00 45.12 105 VAL A O 1
ATOM 785 N N . THR A 1 106 ? 24.501 -7.745 -21.297 1.00 41.88 106 THR A N 1
ATOM 786 C CA . THR A 1 106 ? 25.782 -7.912 -21.972 1.00 41.88 106 THR A CA 1
ATOM 787 C C . THR A 1 106 ? 25.702 -7.080 -23.243 1.00 41.88 106 THR A C 1
ATOM 789 O O . THR A 1 106 ? 25.102 -7.497 -24.232 1.00 41.88 106 THR A O 1
ATOM 792 N N . THR A 1 107 ? 26.236 -5.862 -23.211 1.00 39.94 107 THR A N 1
ATOM 793 C CA . THR A 1 107 ? 26.495 -5.081 -24.416 1.00 39.94 107 THR A CA 1
ATOM 794 C C . THR A 1 107 ? 27.541 -5.845 -25.217 1.00 39.94 107 THR A C 1
ATOM 796 O O . THR A 1 107 ? 28.740 -5.731 -24.982 1.00 39.94 107 THR A O 1
ATOM 799 N N . SER A 1 108 ? 27.070 -6.699 -26.125 1.00 36.84 108 SER A N 1
ATOM 800 C CA . SER A 1 108 ? 27.899 -7.283 -27.168 1.00 36.84 108 SER A CA 1
ATOM 801 C C . SER A 1 108 ? 28.384 -6.131 -28.044 1.00 36.84 108 SER A C 1
ATOM 803 O O . SER A 1 108 ? 27.593 -5.465 -28.714 1.00 36.84 108 SER A O 1
ATOM 805 N N . SER A 1 109 ? 29.679 -5.843 -27.941 1.00 41.31 109 SER A N 1
ATOM 806 C CA . SER A 1 109 ? 30.393 -4.887 -28.774 1.00 41.31 109 SER A CA 1
ATOM 807 C C . SER A 1 109 ? 30.217 -5.269 -30.243 1.00 41.31 109 SER A C 1
ATOM 809 O O . SER A 1 109 ? 30.727 -6.299 -30.681 1.00 41.31 109 SER A O 1
ATOM 811 N N . VAL A 1 110 ? 29.499 -4.444 -31.004 1.00 46.12 110 VAL A N 1
ATOM 812 C CA . VAL A 1 110 ? 29.565 -4.497 -32.466 1.00 46.12 110 VAL A CA 1
ATOM 813 C C . VAL A 1 110 ? 30.915 -3.908 -32.867 1.00 46.12 110 VAL A C 1
ATOM 815 O O . VAL A 1 110 ? 31.268 -2.808 -32.440 1.00 46.12 110 VAL A O 1
ATOM 818 N N . THR A 1 111 ? 31.672 -4.732 -33.588 1.00 48.25 111 THR A N 1
ATOM 819 C CA . THR A 1 111 ? 32.971 -4.449 -34.214 1.00 48.25 111 THR A CA 1
ATOM 820 C C . THR A 1 111 ? 32.842 -3.400 -35.309 1.00 48.25 111 THR A C 1
ATOM 822 O O . THR A 1 111 ? 31.792 -3.405 -35.991 1.00 48.25 111 THR A O 1
#

Foldseek 3Di:
DCVVLPDPVNVVVLVVVLVVLQVVLVVVQVVVPPPDDCVLRPVLLSVQVSVCVSVVPDPVCSVVVSVLSVQCPDPVDDPVSNVVSVVVVVVVVVVCCVVVPPDPPPPPDDD

Organism: NCBI:txid2903851

Nearest PDB structures (foldseek):
  4tx3-assembly1_A  TM=8.969E-01  e=1.223E-04  Actinoplanes teichomyceticus
  6fsh-assembly1_A  TM=7.978E-01  e=1.937E-04  Actinoplanes teichomyceticus
  3e5k-assembly1_A  TM=8.983E-01  e=4.589E-04  Streptomyces avermitilis
  4oqs-assembly1_A  TM=8.994E-01  e=6.117E-04  Amycolatopsis orientalis
  3e5l-assembly1_A  TM=8.709E-01  e=1.368E-03  Streptomyces avermitilis

pLDDT: mean 85.56, std 14.72, range [36.84, 98.06]

Solvent-accessible surface area (backbone atoms only — not comparable to full-atom values): 6722 Å² total; per-residue (Å²): 127,72,67,78,68,66,34,72,71,53,55,59,67,40,52,67,57,47,48,54,49,49,51,59,29,48,55,55,45,59,76,62,38,91,89,58,58,57,53,76,55,34,65,56,48,44,63,54,53,47,50,35,59,75,74,64,56,59,76,88,50,47,66,59,51,50,56,48,49,54,55,72,71,41,84,86,57,51,71,68,58,49,51,53,48,49,53,53,49,53,51,49,50,53,56,51,46,72,74,64,57,75,77,80,80,78,79,75,79,81,128

Sequence (111 aa):
MLSGAFTVKRVRSLAPAIRRVVDERLDALEQAGPGADLIERFAGPVPLLVICELLGVPAEDRDGIQRRSAIGTDAANSLQTQLENFAAMAAYMGTWYAVSAPSPVTTSSVT

Radius of gyration: 17.67 Å; Cα contacts (8 Å, |Δi|>4): 48; chains: 1; bounding box: 54×25×51 Å

Secondary structure (DSSP, 8-state):
-GGGGG-HHHHHHTHHHHHHHHHHHHHHHHHH-TT--HIIIIITHHHHHHHHHHHT--HHHHHHHHHHHHHHH-TTS-HHHHHHHHHHHHHHHHHHHHHHPPPP-------